Protein AF-A0A2T2SMX1-F1 (afdb_monomer_lite)

Secondary structure (DSSP, 8-state):
-HHHHHHHTS--EEEEETT-TTS-HHHHHHHHHHHHTTT---EEEEESSSSS--HHHHHHHHTT-

Sequence (65 aa):
DHHADRLRALNLTLVTGTEDPYVPQKRREAVRRRLRAHDVPVTVRTFDGGHHIDEATLRALVETS

pLDDT: mean 92.76, std 6.59, range [60.59, 96.69]

Radius of gyration: 12.85 Å; chains: 1; bounding box: 23×32×27 Å

Foldseek 3Di:
DVVLVVLQPDQAEDEAEPAAPVCDPVNVVVVVVVNVVSVRDYHYYYDHDYPDDDPVVVVVVVVVD

Structure (mmCIF, N/CA/C/O backbone):
data_AF-A0A2T2SMX1-F1
#
_entry.id   AF-A0A2T2SMX1-F1
#
loop_
_atom_site.group_PDB
_atom_site.id
_atom_site.type_symbol
_atom_site.label_atom_id
_atom_site.label_alt_id
_atom_site.label_comp_id
_atom_site.label_asym_id
_atom_site.label_entity_id
_atom_site.label_seq_id
_atom_site.pdbx_PDB_ins_code
_atom_site.Cartn_x
_atom_site.Cartn_y
_atom_site.Cartn_z
_atom_site.occupancy
_atom_site.B_iso_or_equiv
_atom_site.auth_seq_id
_atom_site.auth_comp_id
_atom_site.auth_asym_id
_atom_site.auth_atom_id
_atom_site.pdbx_PDB_model_num
ATOM 1 N N . ASP A 1 1 ? -1.714 -21.464 -7.789 1.00 64.56 1 ASP A N 1
ATOM 2 C CA . ASP A 1 1 ? -3.067 -21.280 -7.226 1.00 64.56 1 ASP A CA 1
ATOM 3 C C . ASP A 1 1 ? -3.168 -21.349 -5.710 1.00 64.56 1 ASP A C 1
ATOM 5 O O . ASP A 1 1 ? -3.662 -20.388 -5.145 1.00 64.56 1 ASP A O 1
ATOM 9 N N . HIS A 1 2 ? -2.591 -22.335 -5.014 1.00 79.94 2 HIS A N 1
ATOM 10 C CA . HIS A 1 2 ? -2.694 -22.441 -3.542 1.00 79.94 2 HIS A CA 1
ATOM 11 C C . HIS A 1 2 ? -2.277 -21.185 -2.729 1.00 79.94 2 HIS A C 1
ATOM 13 O O . HIS A 1 2 ? -2.805 -20.930 -1.648 1.00 79.94 2 HIS A O 1
ATOM 19 N N . HIS A 1 3 ? -1.358 -20.354 -3.236 1.00 88.75 3 HIS A N 1
ATOM 20 C CA . HIS A 1 3 ? -1.028 -19.070 -2.598 1.00 88.75 3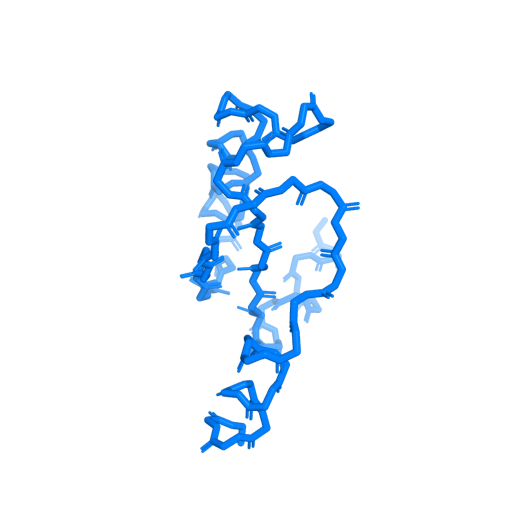 HIS A CA 1
ATOM 21 C C . HIS A 1 3 ? -2.146 -18.027 -2.728 1.00 88.75 3 HIS A C 1
ATOM 23 O O . HIS A 1 3 ? -2.376 -17.273 -1.789 1.00 88.75 3 HIS A O 1
ATOM 29 N N . ALA A 1 4 ? -2.834 -17.979 -3.872 1.00 91.62 4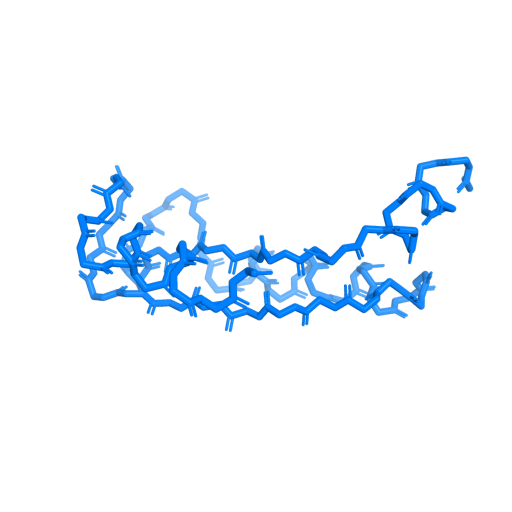 ALA A N 1
ATOM 30 C CA . ALA A 1 4 ? -3.925 -17.038 -4.097 1.00 91.62 4 ALA A CA 1
ATOM 31 C C . ALA A 1 4 ? -5.118 -17.355 -3.188 1.00 91.62 4 ALA A C 1
ATOM 33 O O . ALA A 1 4 ? -5.692 -16.432 -2.621 1.00 91.62 4 ALA A O 1
ATOM 34 N N . ASP A 1 5 ? -5.423 -18.640 -2.973 1.00 93.25 5 ASP A N 1
ATOM 35 C CA . ASP A 1 5 ? -6.472 -19.063 -2.035 1.00 93.25 5 ASP A CA 1
ATOM 36 C C . ASP A 1 5 ? -6.198 -18.578 -0.612 1.00 93.25 5 ASP A C 1
ATOM 38 O O . ASP A 1 5 ? -7.071 -18.002 0.033 1.00 93.25 5 ASP A O 1
ATOM 42 N N . ARG A 1 6 ? -4.955 -18.736 -0.145 1.00 94.50 6 ARG A N 1
ATOM 43 C CA . ARG A 1 6 ? -4.548 -18.252 1.178 1.00 94.50 6 ARG A CA 1
ATOM 44 C C . ARG A 1 6 ? -4.640 -16.738 1.286 1.00 94.50 6 ARG A C 1
ATOM 46 O O . ARG A 1 6 ? -5.138 -16.244 2.285 1.00 94.50 6 ARG A O 1
ATOM 53 N N . LEU A 1 7 ? -4.180 -16.005 0.273 1.00 94.31 7 LEU A N 1
ATOM 54 C CA . LEU A 1 7 ? -4.237 -14.542 0.284 1.00 94.31 7 LEU A CA 1
ATOM 55 C C . LEU A 1 7 ? -5.675 -14.015 0.219 1.00 94.31 7 LEU A C 1
ATOM 57 O O . LEU A 1 7 ? -5.973 -13.034 0.888 1.00 94.31 7 LEU A O 1
ATOM 61 N N . ARG A 1 8 ? -6.568 -14.678 -0.528 1.00 94.88 8 ARG A N 1
ATOM 62 C CA . ARG A 1 8 ? -8.003 -14.351 -0.565 1.00 94.88 8 ARG A CA 1
ATOM 63 C C . ARG A 1 8 ? -8.689 -14.520 0.788 1.00 94.88 8 ARG A C 1
ATOM 65 O O . ARG A 1 8 ? -9.650 -13.813 1.062 1.00 94.88 8 ARG A O 1
ATOM 72 N N . ALA A 1 9 ? -8.201 -15.433 1.623 1.00 95.25 9 ALA A N 1
ATOM 73 C CA . ALA A 1 9 ? -8.719 -15.641 2.971 1.00 95.25 9 ALA A CA 1
ATOM 74 C C . ALA A 1 9 ? -8.218 -14.602 3.997 1.00 95.25 9 ALA A C 1
ATOM 76 O O . ALA A 1 9 ? -8.655 -14.632 5.145 1.00 95.25 9 ALA A O 1
ATOM 77 N N . LEU A 1 10 ? -7.301 -13.702 3.619 1.00 93.00 10 LEU A N 1
ATOM 78 C CA . LEU A 1 10 ? -6.754 -12.668 4.501 1.00 93.00 10 LEU A CA 1
ATOM 79 C C . LEU A 1 10 ? -7.404 -11.305 4.246 1.00 93.00 10 LEU A C 1
ATOM 81 O O . LEU A 1 10 ? -7.760 -10.968 3.119 1.00 93.00 10 LEU A O 1
ATOM 85 N N . ASN A 1 11 ? -7.418 -10.458 5.277 1.00 91.38 11 ASN A N 1
ATOM 86 C CA . ASN A 1 11 ? -7.578 -9.016 5.101 1.00 91.38 11 ASN A CA 1
ATOM 87 C C . ASN A 1 11 ? -6.226 -8.393 4.701 1.00 91.38 11 ASN A C 1
ATOM 89 O O . ASN A 1 11 ? -5.499 -7.834 5.525 1.00 91.38 11 ASN A O 1
ATOM 93 N N . LEU A 1 12 ? -5.826 -8.584 3.441 1.00 94.62 12 LEU A N 1
ATOM 94 C CA . LEU A 1 12 ? -4.509 -8.174 2.958 1.00 94.62 12 LEU A CA 1
ATOM 95 C C . LEU A 1 12 ? -4.397 -6.644 2.862 1.00 94.62 12 LEU A C 1
ATOM 97 O O . LEU A 1 12 ? -5.089 -6.004 2.069 1.00 94.62 12 LEU A O 1
ATOM 101 N N . THR A 1 13 ? -3.437 -6.072 3.590 1.00 95.06 13 THR A N 1
ATOM 102 C CA . THR A 1 13 ? -3.039 -4.666 3.449 1.00 95.06 13 THR A CA 1
ATOM 103 C C . THR A 1 13 ? -1.601 -4.564 2.949 1.00 95.06 13 THR A C 1
ATOM 105 O O . THR A 1 13 ? -0.695 -5.182 3.504 1.00 95.06 13 THR A O 1
ATOM 108 N N . LEU A 1 14 ? -1.384 -3.774 1.897 1.00 94.69 14 LEU A N 1
ATOM 109 C CA . LEU A 1 14 ? -0.057 -3.390 1.419 1.00 94.69 14 LEU A CA 1
ATOM 110 C C . LEU A 1 14 ? 0.254 -1.965 1.862 1.00 94.69 14 LEU A C 1
ATOM 112 O O . LEU A 1 14 ? -0.530 -1.053 1.599 1.00 94.69 14 LEU A O 1
ATOM 116 N N . VAL A 1 15 ? 1.423 -1.782 2.471 1.00 95.50 15 VAL A N 1
ATOM 117 C CA . VAL A 1 15 ? 1.923 -0.482 2.925 1.00 95.50 15 VAL A CA 1
ATOM 118 C C . VAL A 1 15 ? 3.215 -0.150 2.190 1.00 95.50 15 VAL A C 1
ATOM 120 O O . VAL A 1 15 ? 4.100 -0.999 2.091 1.00 95.50 15 VAL A O 1
ATOM 123 N N . THR A 1 16 ? 3.323 1.061 1.642 1.00 95.81 16 THR A N 1
ATOM 124 C CA . THR A 1 16 ? 4.540 1.523 0.950 1.00 95.81 16 THR A CA 1
ATOM 125 C C . THR A 1 16 ? 4.788 3.004 1.207 1.00 95.81 16 THR A C 1
ATOM 127 O O . THR A 1 16 ? 3.858 3.804 1.143 1.00 95.81 16 THR A O 1
ATOM 130 N N . GLY A 1 17 ? 6.053 3.382 1.394 1.00 96.25 17 GLY A N 1
ATOM 131 C CA . GLY A 1 17 ? 6.459 4.784 1.322 1.00 96.25 17 GLY A CA 1
ATOM 132 C C . GLY A 1 17 ? 6.272 5.329 -0.097 1.00 96.25 17 GLY A C 1
ATOM 133 O O . GLY A 1 17 ? 6.429 4.586 -1.078 1.00 96.25 17 GLY A O 1
ATOM 134 N N . THR A 1 18 ? 5.899 6.599 -0.240 1.00 94.62 18 THR A N 1
ATOM 135 C CA . THR A 1 18 ? 5.727 7.256 -1.545 1.00 94.62 18 THR A CA 1
ATOM 136 C C . THR A 1 18 ? 7.052 7.375 -2.301 1.00 94.62 18 THR A C 1
ATOM 138 O O . THR A 1 18 ? 7.062 7.158 -3.516 1.00 94.62 18 THR A O 1
ATOM 141 N N . GLU A 1 19 ? 8.162 7.541 -1.583 1.00 94.94 19 GLU A N 1
ATOM 142 C CA . GLU A 1 19 ? 9.515 7.796 -2.097 1.00 94.94 19 GLU A CA 1
ATOM 143 C C . GLU A 1 19 ? 10.458 6.583 -1.969 1.00 94.94 19 GLU A C 1
ATOM 145 O O . GLU A 1 19 ? 11.671 6.715 -2.105 1.00 94.94 19 GLU A O 1
ATOM 150 N N . ASP A 1 20 ? 9.931 5.380 -1.707 1.00 95.50 20 ASP A N 1
ATOM 151 C CA . ASP A 1 20 ? 10.748 4.166 -1.570 1.00 95.50 20 ASP A CA 1
ATOM 152 C C . ASP A 1 20 ? 11.458 3.800 -2.900 1.00 95.50 20 ASP A C 1
ATOM 154 O O . ASP A 1 20 ? 10.785 3.378 -3.856 1.00 95.50 20 ASP A O 1
ATOM 158 N N . PRO A 1 21 ? 12.807 3.890 -2.977 1.00 93.50 21 PRO A N 1
ATOM 159 C CA . PRO A 1 21 ? 13.552 3.615 -4.205 1.00 93.50 21 PRO A CA 1
ATOM 160 C C . PRO A 1 21 ? 13.565 2.124 -4.578 1.00 93.50 21 PRO A C 1
ATOM 162 O O . PRO A 1 21 ? 13.776 1.774 -5.740 1.00 93.50 21 PRO A O 1
ATOM 165 N N . TYR A 1 22 ? 13.303 1.227 -3.625 1.00 93.75 22 TYR A N 1
ATOM 166 C CA . TYR A 1 22 ? 13.259 -0.219 -3.847 1.00 93.75 22 TYR A CA 1
ATOM 167 C C . TYR A 1 22 ? 11.887 -0.695 -4.339 1.00 93.75 22 TYR A C 1
ATOM 169 O O . TYR A 1 22 ? 11.755 -1.798 -4.894 1.00 93.75 22 TYR A O 1
ATOM 177 N N . VAL A 1 23 ? 10.854 0.135 -4.175 1.00 91.94 23 VAL A N 1
ATOM 178 C CA . VAL A 1 23 ? 9.485 -0.156 -4.604 1.00 91.94 23 VAL A CA 1
ATOM 179 C C . VAL A 1 23 ? 8.966 0.969 -5.506 1.00 91.94 23 VAL A C 1
ATOM 181 O O . VAL A 1 23 ? 8.032 1.686 -5.141 1.00 91.94 23 VAL A O 1
ATOM 184 N N . PRO A 1 24 ? 9.518 1.120 -6.725 1.00 92.69 24 PRO A N 1
ATOM 185 C CA . PRO A 1 24 ? 9.063 2.143 -7.660 1.00 92.69 24 PRO A CA 1
ATOM 186 C C . PRO A 1 24 ? 7.612 1.902 -8.097 1.00 92.69 24 PRO A C 1
ATOM 188 O O . PRO A 1 24 ? 7.115 0.770 -8.066 1.00 92.69 24 PRO A O 1
ATOM 191 N N . GLN A 1 25 ? 6.944 2.950 -8.589 1.00 90.19 25 GLN A N 1
ATOM 192 C CA . GLN A 1 25 ? 5.534 2.911 -9.009 1.00 90.19 25 GLN A CA 1
ATOM 193 C C . GLN A 1 25 ? 5.208 1.717 -9.921 1.00 90.19 25 GLN A C 1
ATOM 195 O O . GLN A 1 25 ? 4.259 0.979 -9.659 1.00 90.19 25 GLN A O 1
ATOM 200 N N . LYS A 1 26 ? 6.043 1.443 -10.931 1.00 93.19 26 LYS A N 1
ATOM 201 C CA . LYS A 1 26 ? 5.861 0.303 -11.848 1.00 93.19 26 LYS A CA 1
ATOM 202 C C . LYS A 1 26 ? 5.801 -1.044 -11.117 1.00 93.19 26 LYS A C 1
ATOM 204 O O . LYS A 1 26 ? 5.029 -1.926 -11.497 1.00 93.19 26 LYS A O 1
ATOM 209 N N . ARG A 1 27 ? 6.600 -1.220 -10.058 1.00 94.19 27 ARG A N 1
ATOM 210 C CA . ARG A 1 27 ? 6.580 -2.429 -9.222 1.00 94.19 27 ARG A CA 1
ATOM 211 C C . ARG A 1 27 ? 5.288 -2.495 -8.402 1.00 94.19 27 ARG A C 1
ATOM 213 O O . ARG A 1 27 ? 4.667 -3.556 -8.375 1.00 94.19 27 ARG A O 1
ATOM 220 N N . ARG A 1 28 ? 4.835 -1.373 -7.824 1.00 92.62 28 ARG A N 1
ATOM 221 C CA . ARG A 1 28 ? 3.544 -1.284 -7.105 1.00 92.62 28 ARG A CA 1
ATOM 222 C C . ARG A 1 28 ? 2.378 -1.669 -8.018 1.00 92.62 28 ARG A C 1
ATOM 224 O O . ARG A 1 28 ? 1.531 -2.482 -7.654 1.00 92.62 28 ARG A O 1
ATOM 231 N N . GLU A 1 29 ? 2.361 -1.147 -9.239 1.00 93.75 29 GLU A N 1
ATOM 232 C CA . GLU A 1 29 ? 1.333 -1.449 -10.237 1.00 93.75 29 GLU A CA 1
ATOM 233 C C . GLU A 1 29 ? 1.351 -2.911 -10.686 1.00 93.75 29 GLU A C 1
ATOM 235 O O . GLU A 1 29 ? 0.290 -3.523 -10.819 1.00 93.75 29 GLU A O 1
ATOM 240 N N . ALA A 1 30 ? 2.538 -3.493 -10.887 1.00 95.62 30 ALA A N 1
ATOM 241 C CA . ALA A 1 30 ? 2.674 -4.899 -11.252 1.00 95.62 30 ALA A CA 1
ATOM 242 C C . ALA A 1 30 ? 2.119 -5.831 -10.163 1.00 95.62 30 ALA A C 1
ATOM 244 O O . ALA A 1 30 ? 1.374 -6.759 -10.482 1.00 95.62 30 ALA A O 1
ATOM 245 N N . VAL A 1 31 ? 2.419 -5.556 -8.888 1.00 95.00 31 VAL A N 1
ATOM 246 C CA . VAL A 1 31 ? 1.874 -6.318 -7.752 1.00 95.00 31 VAL A CA 1
ATOM 247 C C . VAL A 1 31 ? 0.355 -6.181 -7.692 1.00 95.00 31 VAL A C 1
ATOM 249 O O . VAL A 1 31 ? -0.346 -7.191 -7.663 1.00 95.00 31 VAL A O 1
ATOM 252 N N . ARG A 1 32 ? -0.175 -4.952 -7.768 1.00 94.50 32 ARG A N 1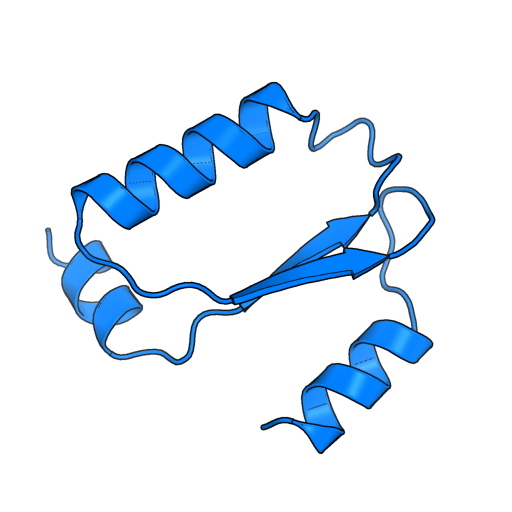
ATOM 253 C CA . ARG A 1 32 ? -1.628 -4.708 -7.758 1.00 94.50 32 ARG A CA 1
ATOM 254 C C . ARG A 1 32 ? -2.340 -5.410 -8.915 1.00 94.50 32 ARG A C 1
ATOM 256 O O . ARG A 1 32 ? -3.417 -5.962 -8.722 1.00 94.50 32 ARG A O 1
ATOM 263 N N . ARG A 1 33 ? -1.748 -5.415 -10.114 1.00 95.69 33 ARG A N 1
ATOM 264 C CA . ARG A 1 33 ? -2.296 -6.133 -11.274 1.00 95.69 33 ARG A CA 1
ATOM 265 C C . ARG A 1 33 ? -2.326 -7.640 -11.036 1.00 95.69 33 ARG A C 1
ATOM 267 O O . ARG A 1 33 ? -3.331 -8.263 -11.348 1.00 95.69 33 ARG A O 1
ATOM 274 N N . ARG A 1 34 ? -1.261 -8.209 -10.467 1.00 95.69 34 ARG A N 1
ATOM 275 C CA . ARG A 1 34 ? -1.191 -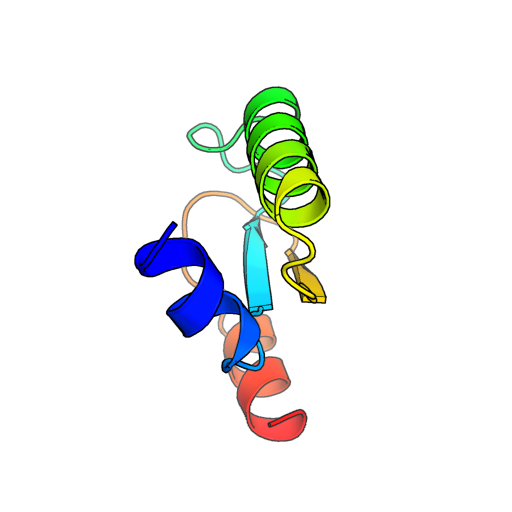9.644 -10.168 1.00 95.69 34 ARG A CA 1
ATOM 276 C C . ARG A 1 34 ? -2.214 -10.061 -9.112 1.00 95.69 34 ARG A C 1
ATOM 278 O O . ARG A 1 34 ? -2.861 -11.079 -9.293 1.00 95.69 34 ARG A O 1
ATOM 285 N N . LEU A 1 35 ? -2.390 -9.270 -8.054 1.00 95.94 35 LEU A N 1
ATOM 286 C CA . LEU A 1 35 ? -3.405 -9.537 -7.029 1.00 95.94 35 LEU A CA 1
ATOM 287 C C . LEU A 1 35 ? -4.820 -9.496 -7.618 1.00 95.94 35 LEU A C 1
ATOM 289 O O . LEU A 1 35 ? -5.590 -10.429 -7.409 1.00 95.94 35 LEU A O 1
ATOM 293 N N . ARG A 1 36 ? -5.123 -8.480 -8.439 1.00 95.50 36 ARG A N 1
ATOM 294 C CA . ARG A 1 36 ? -6.412 -8.388 -9.143 1.00 95.50 36 ARG A CA 1
ATOM 295 C C . ARG A 1 36 ? -6.660 -9.552 -10.098 1.00 95.50 36 ARG A C 1
ATOM 297 O O . ARG A 1 36 ? -7.773 -10.040 -10.150 1.00 95.50 36 ARG A O 1
ATOM 304 N N . ALA A 1 37 ? -5.641 -10.011 -10.824 1.00 96.50 37 ALA A N 1
ATOM 305 C CA . ALA A 1 37 ? -5.774 -11.146 -11.742 1.00 96.50 37 ALA A CA 1
ATOM 306 C C . ALA A 1 37 ? -6.111 -12.477 -11.039 1.00 96.50 37 ALA A C 1
ATOM 308 O O . ALA A 1 37 ? -6.456 -13.442 -11.710 1.00 96.50 37 ALA A O 1
ATOM 309 N N . HIS A 1 38 ? -5.982 -12.536 -9.710 1.00 95.94 38 HIS A N 1
ATOM 310 C CA . HIS A 1 38 ? -6.317 -13.697 -8.885 1.00 95.94 38 HIS A CA 1
ATOM 311 C C . HIS A 1 38 ? -7.473 -13.422 -7.908 1.00 95.94 38 HIS A C 1
ATOM 313 O O . HIS A 1 38 ? -7.645 -14.177 -6.945 1.00 95.94 38 HIS A O 1
ATOM 319 N N . ASP A 1 39 ? -8.209 -12.325 -8.121 1.00 95.75 39 ASP A N 1
ATOM 320 C CA . ASP A 1 39 ? -9.331 -11.887 -7.285 1.00 95.75 39 ASP A CA 1
ATOM 321 C C . ASP A 1 39 ? -8.967 -11.745 -5.798 1.00 95.75 39 ASP A C 1
ATOM 323 O O . ASP A 1 39 ? -9.784 -11.980 -4.911 1.00 95.75 39 ASP A O 1
ATOM 327 N N . VAL A 1 40 ? -7.715 -11.374 -5.505 1.00 96.69 40 VAL A N 1
ATOM 328 C CA . VAL A 1 40 ? -7.260 -11.127 -4.133 1.00 96.69 40 VAL A CA 1
ATOM 329 C C . VAL A 1 40 ? -7.658 -9.701 -3.729 1.00 96.69 40 VAL A C 1
ATOM 331 O O . VAL A 1 40 ? -7.105 -8.747 -4.296 1.00 96.69 40 VAL A O 1
ATOM 334 N N . PRO A 1 41 ? -8.578 -9.519 -2.760 1.00 94.44 41 PRO A N 1
ATOM 335 C CA . PRO A 1 41 ? -8.899 -8.198 -2.236 1.00 94.44 41 PRO A CA 1
ATOM 336 C C . PRO A 1 41 ? -7.673 -7.623 -1.521 1.00 94.44 41 PRO A C 1
ATOM 338 O O . PRO A 1 41 ? -6.956 -8.332 -0.816 1.00 94.44 41 PRO A O 1
ATOM 341 N N . VAL A 1 42 ? -7.399 -6.335 -1.730 1.00 95.62 42 VAL A N 1
ATOM 342 C CA . VAL A 1 42 ? -6.238 -5.673 -1.129 1.00 95.62 42 VAL A CA 1
ATOM 343 C C . VAL A 1 42 ? -6.545 -4.224 -0.784 1.00 95.62 42 VAL A C 1
ATOM 345 O O . VAL A 1 42 ? -6.975 -3.445 -1.638 1.00 95.62 42 VAL A O 1
ATOM 348 N N . THR A 1 43 ? -6.247 -3.850 0.455 1.00 94.88 43 THR A N 1
ATOM 349 C CA . THR A 1 43 ? -6.184 -2.454 0.888 1.00 94.88 43 THR A CA 1
ATOM 350 C C . THR A 1 43 ? -4.777 -1.931 0.629 1.00 94.88 43 THR A C 1
ATOM 352 O O . THR A 1 43 ? -3.791 -2.568 0.994 1.00 94.88 43 THR A O 1
ATOM 355 N N . VAL A 1 44 ? -4.652 -0.773 -0.018 1.00 93.44 44 VAL A N 1
ATOM 356 C CA . VAL A 1 44 ? -3.354 -0.119 -0.233 1.00 93.44 44 VAL A CA 1
ATOM 357 C C . VAL A 1 44 ? -3.295 1.124 0.634 1.00 93.44 44 VAL A C 1
ATOM 359 O O . VAL A 1 44 ? -4.172 1.978 0.539 1.00 93.44 44 VAL A O 1
ATOM 362 N N . ARG A 1 45 ? -2.248 1.228 1.449 1.00 94.56 45 ARG A N 1
ATOM 363 C CA . ARG A 1 45 ? -1.916 2.426 2.215 1.00 94.56 45 ARG A CA 1
ATOM 364 C C . ARG A 1 45 ? -0.537 2.920 1.823 1.00 94.56 45 ARG A C 1
ATOM 366 O O . ARG A 1 45 ? 0.367 2.132 1.544 1.00 94.56 45 ARG A O 1
ATOM 373 N N . THR A 1 46 ? -0.388 4.230 1.804 1.00 94.62 46 THR A N 1
ATOM 374 C CA . THR A 1 46 ? 0.891 4.886 1.564 1.00 94.62 46 THR A CA 1
ATOM 375 C C . THR A 1 46 ? 1.161 5.897 2.656 1.00 94.62 46 THR A C 1
ATOM 377 O O . THR A 1 46 ? 0.218 6.430 3.237 1.00 94.62 46 THR A O 1
ATOM 380 N N . PHE A 1 47 ? 2.435 6.168 2.893 1.00 96.38 47 PHE A N 1
ATOM 381 C CA . PHE A 1 47 ? 2.891 7.230 3.779 1.00 96.38 47 PHE A CA 1
ATOM 382 C C . PHE A 1 47 ? 4.001 8.023 3.095 1.00 96.38 47 PHE A C 1
ATOM 384 O O . PHE A 1 47 ? 4.645 7.520 2.168 1.00 96.38 47 PHE A O 1
ATOM 391 N N . ASP A 1 48 ? 4.215 9.252 3.547 1.00 96.06 48 ASP A N 1
ATOM 392 C CA . ASP A 1 48 ? 5.272 10.104 3.016 1.00 96.06 48 ASP A CA 1
ATOM 393 C C . ASP A 1 48 ? 6.632 9.646 3.543 1.00 96.06 48 ASP A C 1
ATOM 395 O O . ASP A 1 48 ? 6.892 9.676 4.745 1.00 96.06 48 ASP A O 1
ATOM 399 N N . GLY A 1 49 ? 7.492 9.171 2.639 1.00 95.31 49 GLY A N 1
ATOM 400 C CA . GLY A 1 49 ? 8.830 8.701 2.985 1.00 95.31 49 GLY A CA 1
ATOM 401 C C . GLY A 1 49 ? 9.332 7.516 2.160 1.00 95.31 49 GLY A C 1
ATOM 402 O O . GLY A 1 49 ? 8.678 7.032 1.233 1.00 95.31 49 GLY A O 1
ATOM 403 N N . GLY A 1 50 ? 10.545 7.071 2.498 1.00 95.56 50 GLY A N 1
ATOM 404 C CA . GLY A 1 50 ? 11.272 6.007 1.802 1.00 95.56 50 GLY A CA 1
ATOM 405 C C . GLY A 1 50 ? 11.088 4.606 2.398 1.00 95.56 50 GLY A C 1
ATOM 406 O O . GLY A 1 50 ? 10.015 4.228 2.860 1.00 95.56 50 GLY A O 1
ATOM 407 N N . HIS A 1 51 ? 12.167 3.822 2.398 1.00 96.31 51 HIS A N 1
ATOM 408 C CA . HIS A 1 51 ? 12.168 2.426 2.843 1.00 96.31 51 HIS A CA 1
ATOM 409 C C . HIS A 1 51 ? 12.362 2.292 4.359 1.00 96.31 51 HIS A C 1
ATOM 411 O O . HIS A 1 51 ? 13.452 1.979 4.838 1.00 96.31 51 HIS A O 1
ATOM 417 N N . HIS A 1 52 ? 11.312 2.573 5.123 1.00 95.50 52 HIS A N 1
ATOM 418 C CA . HIS A 1 52 ? 11.307 2.399 6.573 1.00 95.50 52 HIS A CA 1
ATOM 419 C C . HIS A 1 52 ? 9.907 2.051 7.083 1.00 95.50 52 HIS A C 1
ATOM 421 O O . HIS A 1 52 ? 8.935 2.031 6.329 1.00 95.50 52 HIS A O 1
ATOM 427 N N . ILE A 1 53 ? 9.822 1.742 8.373 1.00 94.94 53 ILE A N 1
ATOM 428 C CA . ILE A 1 53 ? 8.557 1.551 9.072 1.00 94.94 53 ILE A CA 1
ATOM 429 C C . ILE A 1 53 ? 8.133 2.903 9.644 1.00 94.94 53 ILE A C 1
ATOM 431 O O . ILE A 1 53 ? 8.838 3.453 10.488 1.00 94.94 53 ILE A O 1
ATOM 435 N N . ASP A 1 54 ? 6.995 3.417 9.187 1.00 96.62 54 ASP A N 1
ATOM 436 C CA . ASP A 1 54 ? 6.400 4.650 9.702 1.00 96.62 54 ASP A CA 1
ATOM 437 C C . ASP A 1 54 ? 5.496 4.368 10.914 1.00 96.62 54 ASP A C 1
ATOM 439 O O . ASP A 1 54 ? 4.589 3.530 10.862 1.00 96.62 54 ASP A O 1
ATOM 443 N N . GLU A 1 55 ? 5.749 5.067 12.021 1.00 96.31 55 GLU A N 1
ATOM 444 C CA . GLU A 1 55 ? 5.059 4.839 13.293 1.00 96.31 55 GLU A CA 1
ATOM 445 C C . GLU A 1 55 ? 3.572 5.204 13.214 1.00 96.31 55 GLU A C 1
ATOM 447 O O . GLU A 1 55 ? 2.722 4.450 13.697 1.00 96.31 55 GLU A O 1
ATOM 452 N N . ALA A 1 56 ? 3.244 6.338 12.590 1.00 95.31 56 ALA A N 1
ATOM 453 C CA . ALA A 1 56 ? 1.862 6.788 12.457 1.00 95.31 56 ALA A CA 1
ATOM 454 C C . ALA A 1 56 ? 1.038 5.776 11.649 1.00 95.31 56 ALA A C 1
ATOM 456 O O . ALA A 1 56 ? -0.066 5.395 12.046 1.00 95.31 56 ALA A O 1
ATOM 457 N N . THR A 1 57 ? 1.614 5.260 10.564 1.00 95.62 57 THR A N 1
ATOM 458 C CA . THR A 1 57 ? 1.009 4.212 9.745 1.00 95.62 57 THR A CA 1
ATOM 459 C C . THR A 1 57 ? 0.810 2.919 10.527 1.00 95.62 57 THR A C 1
ATOM 461 O O . THR A 1 57 ? -0.259 2.318 10.423 1.00 95.62 57 THR A O 1
ATOM 464 N N . LEU A 1 58 ? 1.785 2.491 11.339 1.00 93.62 58 LEU A N 1
ATOM 465 C CA . LEU A 1 58 ? 1.627 1.313 12.196 1.00 93.62 58 LEU A CA 1
ATOM 466 C C . LEU A 1 58 ? 0.474 1.470 13.192 1.00 93.62 58 LEU A C 1
ATOM 468 O O . LEU A 1 58 ? -0.342 0.557 13.321 1.00 93.62 58 LEU A O 1
ATOM 472 N N . ARG A 1 59 ? 0.378 2.618 13.873 1.00 95.00 59 ARG A N 1
ATOM 473 C CA . ARG A 1 59 ? -0.721 2.895 14.814 1.00 95.00 59 ARG A CA 1
ATOM 474 C C . ARG A 1 59 ? -2.077 2.834 14.106 1.00 95.00 59 ARG A C 1
ATOM 476 O O . ARG A 1 59 ? -2.971 2.121 14.556 1.00 95.00 59 ARG A O 1
ATOM 483 N N . ALA A 1 60 ? -2.183 3.460 12.934 1.00 92.00 60 ALA A N 1
ATOM 484 C CA . ALA A 1 60 ? -3.405 3.460 12.132 1.00 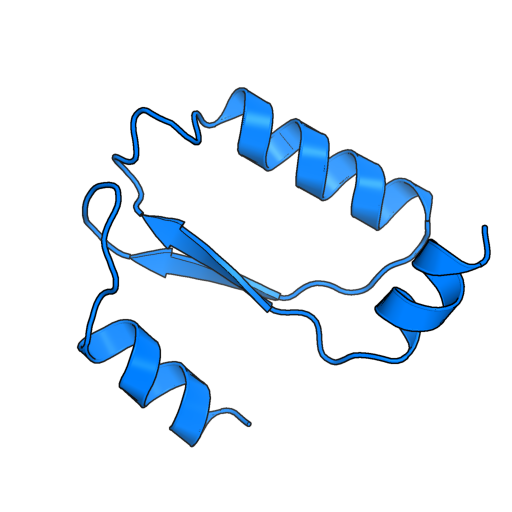92.00 60 ALA A CA 1
ATOM 485 C C . ALA A 1 60 ? -3.816 2.066 11.618 1.00 92.00 60 ALA A C 1
ATOM 487 O O . ALA A 1 60 ? -4.987 1.857 11.290 1.00 92.00 60 ALA A O 1
ATOM 488 N N . LEU A 1 61 ? -2.886 1.110 11.492 1.00 91.44 61 LEU A N 1
ATOM 489 C CA . LEU A 1 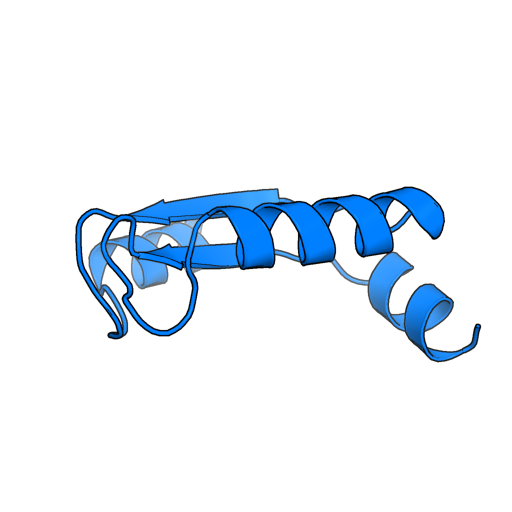61 ? -3.221 -0.279 11.151 1.00 91.44 61 LEU A CA 1
ATOM 490 C C . LEU A 1 61 ? -3.898 -0.997 12.318 1.00 91.44 61 LEU A C 1
ATOM 492 O O . LEU A 1 61 ? -4.861 -1.725 12.093 1.00 91.44 61 LEU A O 1
ATOM 496 N N . VAL A 1 62 ? -3.431 -0.773 13.549 1.00 89.88 62 VAL A N 1
ATOM 497 C CA . VAL A 1 62 ? -4.017 -1.391 14.750 1.00 89.88 62 VAL A CA 1
ATOM 498 C C . VAL A 1 62 ? -5.437 -0.883 14.983 1.00 89.88 62 VAL A C 1
ATOM 500 O O . VAL A 1 62 ? -6.320 -1.667 15.293 1.00 89.88 62 VAL A O 1
ATOM 503 N N . GLU A 1 63 ? -5.680 0.408 14.770 1.00 86.56 63 GLU A N 1
ATOM 504 C CA . GLU A 1 63 ? -7.000 1.025 14.971 1.00 86.56 63 GLU A CA 1
ATOM 505 C C . GLU A 1 63 ? -8.051 0.607 13.930 1.00 86.56 63 GLU A C 1
ATOM 507 O O . GLU A 1 63 ? -9.242 0.835 14.126 1.00 86.56 63 GLU A O 1
ATOM 512 N N . THR A 1 64 ? -7.623 0.025 12.807 1.00 71.69 64 THR A N 1
ATOM 513 C CA . THR A 1 64 ? -8.507 -0.370 11.695 1.00 71.69 64 THR A CA 1
ATOM 514 C C . THR A 1 64 ? -8.602 -1.882 11.492 1.00 71.69 64 THR A C 1
ATOM 516 O O . THR A 1 64 ? -9.246 -2.314 10.533 1.00 71.69 64 THR A O 1
ATOM 519 N N . SER A 1 65 ? -7.959 -2.663 12.367 1.00 60.59 65 SER A N 1
ATOM 520 C CA . SER A 1 65 ? -8.009 -4.133 12.401 1.00 60.59 65 SER A CA 1
ATOM 521 C C . SER A 1 65 ? -9.092 -4.618 13.358 1.00 60.59 65 SER A C 1
ATOM 523 O O . SER A 1 65 ? -9.738 -5.631 13.015 1.00 60.59 65 SER A O 1
#